Protein AF-A0A6P0STF7-F1 (afdb_monomer)

pLDDT: mean 85.31, std 13.83, range [39.59, 98.06]

Structure (mmCIF, N/CA/C/O backbone):
data_AF-A0A6P0STF7-F1
#
_entry.id   AF-A0A6P0STF7-F1
#
loop_
_atom_site.group_PDB
_atom_site.id
_atom_site.type_symbol
_atom_site.label_atom_id
_atom_site.label_alt_id
_atom_site.label_comp_id
_atom_site.label_asym_id
_atom_site.label_entity_id
_atom_site.label_seq_id
_atom_site.pdbx_PDB_ins_code
_atom_site.Cartn_x
_atom_site.Cartn_y
_atom_site.Cartn_z
_atom_site.occupancy
_atom_site.B_iso_or_equiv
_atom_site.auth_seq_id
_atom_site.auth_comp_id
_atom_site.auth_asym_id
_atom_site.auth_atom_id
_atom_site.pdbx_PDB_model_num
ATOM 1 N N . MET A 1 1 ? -7.097 -11.892 16.856 1.00 68.12 1 MET A N 1
ATOM 2 C CA . MET A 1 1 ? -8.205 -11.012 16.434 1.00 68.12 1 MET A CA 1
ATOM 3 C C . MET A 1 1 ? -9.245 -10.879 17.536 1.00 68.12 1 MET A C 1
ATOM 5 O O . MET A 1 1 ? -9.483 -9.759 17.956 1.00 68.12 1 MET A O 1
ATOM 9 N N . GLU A 1 2 ? -9.700 -11.979 18.137 1.00 75.62 2 GLU A N 1
ATOM 10 C CA . GLU A 1 2 ? -10.666 -11.993 19.257 1.00 75.62 2 GLU A CA 1
ATOM 11 C C . GLU A 1 2 ? -10.372 -11.001 20.405 1.00 75.62 2 GLU A C 1
ATOM 13 O O . GLU A 1 2 ? -11.259 -10.272 20.837 1.00 75.62 2 GLU A O 1
ATOM 18 N N . ARG A 1 3 ? -9.116 -10.882 20.870 1.00 74.44 3 ARG A N 1
ATOM 19 C CA . ARG A 1 3 ? -8.750 -9.916 21.932 1.00 74.44 3 ARG A CA 1
ATOM 20 C C . ARG A 1 3 ? -8.914 -8.448 21.503 1.00 74.44 3 ARG A C 1
ATOM 22 O O . ARG A 1 3 ? -9.249 -7.607 22.327 1.00 74.44 3 ARG A O 1
ATOM 29 N N . LEU A 1 4 ? -8.696 -8.128 20.224 1.00 72.50 4 LEU A N 1
ATOM 30 C CA . LEU A 1 4 ? -8.944 -6.780 19.694 1.00 72.50 4 LEU A CA 1
ATOM 31 C C . LEU A 1 4 ? -10.441 -6.490 19.560 1.00 72.50 4 LEU A C 1
ATOM 33 O O . LEU A 1 4 ? -10.852 -5.350 19.764 1.00 72.50 4 LEU A O 1
ATOM 37 N N . GLU A 1 5 ? -11.236 -7.500 19.210 1.00 75.38 5 GLU A N 1
ATOM 38 C CA . GLU A 1 5 ? -12.693 -7.395 19.084 1.00 75.38 5 GLU A CA 1
ATOM 39 C C . GLU A 1 5 ? -13.343 -7.157 20.450 1.00 75.38 5 GLU A C 1
ATOM 41 O O . GLU A 1 5 ? -14.140 -6.232 20.591 1.00 75.38 5 GLU A O 1
ATOM 46 N N . GLN A 1 6 ? -12.911 -7.898 21.475 1.00 78.00 6 GLN A N 1
ATOM 47 C CA . GLN A 1 6 ? -13.345 -7.710 22.865 1.00 78.00 6 GLN A CA 1
ATOM 48 C C . GLN A 1 6 ? -13.022 -6.299 23.379 1.00 78.00 6 GLN A C 1
ATOM 50 O O . GLN A 1 6 ? -13.891 -5.621 23.922 1.00 78.00 6 GLN A O 1
ATOM 55 N N . LEU A 1 7 ? -11.801 -5.807 23.132 1.00 73.00 7 LEU A N 1
ATOM 56 C CA . LEU A 1 7 ? -11.416 -4.432 23.480 1.00 73.00 7 LEU A CA 1
ATOM 57 C C . LEU A 1 7 ? -12.137 -3.375 22.621 1.00 73.00 7 LEU A C 1
ATOM 59 O O . LEU A 1 7 ? -12.285 -2.231 23.040 1.00 73.00 7 LEU A O 1
ATOM 63 N N . GLY A 1 8 ? -12.569 -3.727 21.407 1.00 65.12 8 GLY A N 1
ATOM 64 C CA . GLY A 1 8 ? -13.307 -2.839 20.505 1.00 65.12 8 GLY A CA 1
ATOM 65 C C . GLY A 1 8 ? -14.747 -2.576 20.949 1.00 65.12 8 GLY A C 1
ATOM 66 O O . GLY A 1 8 ? -15.264 -1.489 20.699 1.00 65.12 8 GLY A O 1
ATOM 67 N N . GLN A 1 9 ? -15.369 -3.536 21.636 1.00 65.19 9 GLN A N 1
ATOM 68 C CA . GLN A 1 9 ? -16.728 -3.426 22.177 1.00 65.19 9 GLN A CA 1
ATOM 69 C C . GLN A 1 9 ? -16.814 -2.532 23.426 1.00 65.19 9 GLN A C 1
ATOM 71 O O . GLN A 1 9 ? -17.885 -2.023 23.732 1.00 65.19 9 GLN A O 1
ATOM 76 N N . GLN A 1 10 ? -15.695 -2.295 24.120 1.00 59.25 10 GLN A N 1
ATOM 77 C CA . GLN A 1 10 ? -15.616 -1.465 25.334 1.00 59.25 10 GLN A CA 1
ATOM 78 C C . GLN A 1 10 ? -15.262 0.005 25.054 1.00 59.25 10 GLN A C 1
ATOM 80 O O . GLN A 1 10 ? -14.799 0.726 25.937 1.00 59.25 10 GLN A O 1
ATOM 85 N N . ARG A 1 11 ? -15.409 0.459 23.807 1.00 63.75 11 ARG A N 1
ATOM 86 C CA . ARG A 1 11 ? -15.029 1.815 23.417 1.00 63.75 11 ARG A CA 1
ATOM 87 C C . ARG A 1 11 ? -16.037 2.834 23.953 1.00 63.75 11 ARG A C 1
ATOM 89 O O . ARG A 1 11 ? -17.093 3.023 23.358 1.00 63.75 11 ARG A O 1
ATOM 96 N N . GLU A 1 12 ? -15.650 3.555 24.998 1.00 61.91 12 GLU A N 1
ATOM 97 C CA . GLU A 1 12 ? -16.265 4.841 25.338 1.00 61.91 12 GLU A CA 1
ATOM 98 C C . GLU A 1 12 ? -16.082 5.834 24.167 1.00 61.91 12 GLU A C 1
ATOM 100 O O . GLU A 1 12 ? -15.064 5.769 23.452 1.00 61.91 12 GLU A O 1
ATOM 105 N N . PRO A 1 13 ? -17.045 6.741 23.912 1.00 60.88 13 PRO A N 1
ATOM 106 C CA . PRO A 1 13 ? -16.893 7.794 22.913 1.00 60.88 13 PRO A CA 1
ATOM 107 C C . PRO A 1 13 ? -15.569 8.529 23.140 1.00 60.88 13 PRO A C 1
ATOM 109 O O . PRO A 1 13 ? -15.248 8.909 24.263 1.00 60.88 13 PRO A O 1
ATOM 112 N N . ARG A 1 14 ? -14.765 8.703 22.083 1.00 63.25 14 ARG A N 1
ATOM 113 C CA . ARG A 1 14 ? -13.537 9.499 22.210 1.00 63.25 14 ARG A CA 1
ATOM 114 C C . ARG A 1 14 ? -13.967 10.927 22.527 1.00 63.25 14 ARG A C 1
ATOM 116 O O . ARG A 1 14 ? -14.680 11.508 21.715 1.00 63.25 14 ARG A O 1
ATOM 123 N N . GLU A 1 15 ? -13.542 11.466 23.667 1.00 62.38 15 GLU A N 1
ATOM 124 C CA . GLU A 1 15 ? -13.701 12.891 23.952 1.00 62.38 15 GLU A CA 1
ATOM 125 C C . GLU A 1 15 ? -13.039 13.682 22.816 1.00 62.38 15 GLU A C 1
ATOM 127 O O . GLU A 1 15 ? -11.850 13.520 22.517 1.00 62.38 15 GLU A O 1
ATOM 132 N N . GLU A 1 16 ? -13.845 14.471 22.111 1.00 64.19 16 GLU A N 1
ATOM 133 C CA . GLU A 1 16 ? -13.374 15.318 21.023 1.00 64.19 16 GLU A CA 1
ATOM 134 C C . GLU A 1 16 ? -12.429 16.382 21.613 1.00 64.19 16 GLU A C 1
ATOM 136 O O . GLU A 1 16 ? -12.807 17.093 22.541 1.00 64.19 16 GLU A O 1
ATOM 141 N N . ASN A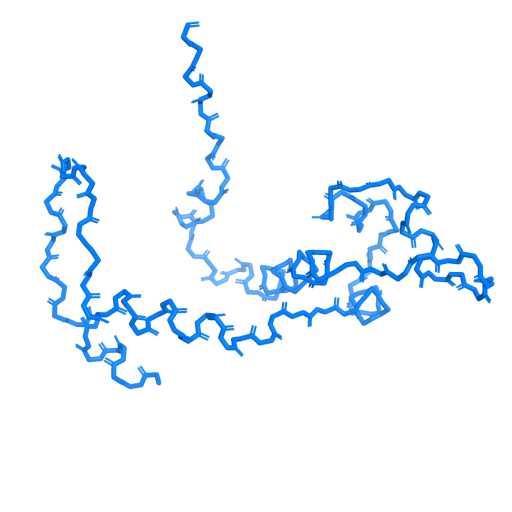 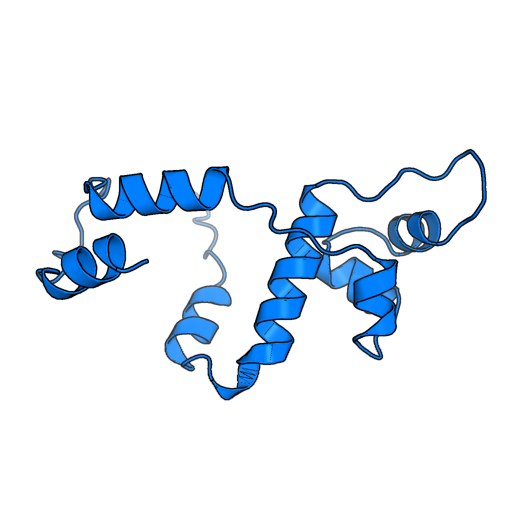1 17 ? -11.213 16.508 21.057 1.00 64.75 17 ASN A N 1
ATOM 142 C CA . ASN A 1 17 ? -10.178 17.513 21.388 1.00 64.75 17 ASN A CA 1
ATOM 143 C C . ASN A 1 17 ? -9.156 17.215 22.509 1.00 64.75 17 ASN A C 1
ATOM 145 O O . ASN A 1 17 ? -8.575 18.153 23.055 1.00 64.75 17 ASN A O 1
ATOM 149 N N . ILE A 1 18 ? -8.821 15.955 22.808 1.00 75.19 18 ILE A N 1
ATOM 150 C CA . ILE A 1 18 ? -7.612 15.658 23.607 1.00 75.19 18 ILE A CA 1
ATOM 151 C C . ILE A 1 18 ? -6.415 15.443 22.676 1.00 75.19 18 ILE A C 1
ATOM 153 O O . ILE A 1 18 ? -6.309 14.411 22.018 1.00 75.19 18 ILE A O 1
ATOM 157 N N . TYR A 1 19 ? -5.489 16.403 22.637 1.00 76.19 19 TYR A N 1
ATOM 158 C CA . TYR A 1 19 ? -4.203 16.249 21.955 1.00 76.19 19 TYR A CA 1
ATOM 159 C C . TYR A 1 19 ? -3.035 16.406 22.947 1.00 76.19 19 TYR A C 1
ATOM 161 O O . TYR A 1 19 ? -2.993 17.409 23.662 1.00 76.19 19 TYR A O 1
ATOM 169 N N . PRO A 1 20 ? -2.069 15.464 22.991 1.00 86.38 20 PRO A N 1
ATOM 170 C CA . PRO A 1 20 ? -2.004 14.226 22.210 1.00 86.38 20 PRO A CA 1
ATOM 171 C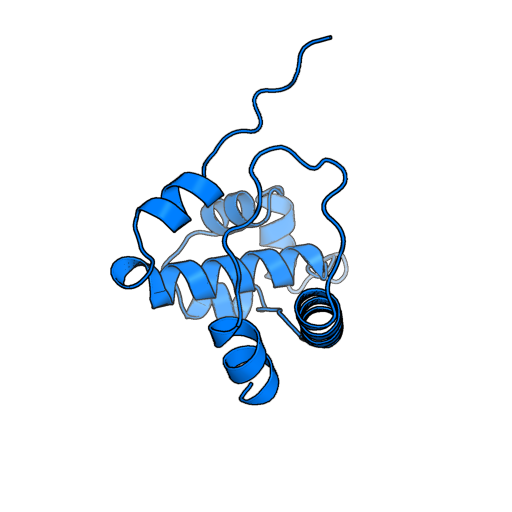 C . PRO A 1 20 ? -3.030 13.182 22.680 1.00 86.38 20 PRO A C 1
ATOM 173 O O . PRO A 1 20 ? -3.313 13.069 23.872 1.00 86.38 20 PRO A O 1
ATOM 176 N N . TYR A 1 21 ? -3.550 12.377 21.750 1.00 82.75 21 TYR A N 1
ATOM 177 C CA . TYR A 1 21 ? -4.430 11.260 22.098 1.00 82.75 21 TYR A CA 1
ATOM 178 C C . TYR A 1 21 ? -3.632 10.165 22.831 1.00 82.75 21 TYR A C 1
ATOM 180 O O . TYR A 1 21 ? -2.632 9.687 22.283 1.00 82.75 21 TYR A O 1
ATOM 188 N N . PRO A 1 22 ? -4.047 9.730 24.035 1.00 87.44 22 PRO A N 1
ATOM 189 C CA . PRO A 1 22 ? -3.368 8.647 24.736 1.00 87.44 22 PRO A CA 1
ATOM 190 C C . PRO A 1 22 ? -3.547 7.313 23.994 1.00 87.44 22 PRO A C 1
ATOM 192 O O . PRO A 1 22 ? -4.640 6.979 23.539 1.00 87.44 22 PRO A O 1
ATOM 195 N N . ILE A 1 23 ? -2.467 6.532 23.890 1.00 89.00 23 ILE A N 1
ATOM 196 C CA . ILE A 1 23 ? -2.483 5.182 23.309 1.00 89.00 23 ILE A CA 1
ATOM 197 C C . ILE A 1 23 ? -2.971 4.195 24.377 1.00 89.00 23 ILE A C 1
ATOM 199 O O . ILE A 1 23 ? -2.289 3.993 25.384 1.00 89.00 23 ILE A O 1
ATOM 203 N N . THR A 1 24 ? -4.120 3.554 24.153 1.00 88.88 24 THR A N 1
ATOM 204 C CA . THR A 1 24 ? -4.644 2.514 25.054 1.00 88.88 24 THR A CA 1
ATOM 205 C C . THR A 1 24 ? -4.001 1.151 24.774 1.00 88.88 24 THR A C 1
ATOM 207 O O . THR A 1 24 ? -3.341 0.961 23.751 1.00 88.88 24 THR A O 1
ATOM 210 N N . GLU A 1 25 ? -4.233 0.160 25.643 1.00 89.00 25 GLU A N 1
ATOM 211 C CA . GLU A 1 25 ? -3.785 -1.227 25.427 1.00 89.00 25 GLU A CA 1
ATOM 212 C C . GLU A 1 25 ? -4.233 -1.768 24.058 1.00 89.00 25 GLU A C 1
ATOM 214 O O . GLU A 1 25 ? -3.460 -2.416 23.351 1.00 89.00 25 GLU A O 1
ATOM 219 N N . ARG A 1 26 ? -5.458 -1.437 23.632 1.00 88.62 26 ARG A N 1
ATOM 220 C CA . ARG A 1 26 ? -5.981 -1.825 22.319 1.00 88.62 26 ARG A CA 1
ATOM 221 C C . ARG A 1 26 ? -5.128 -1.263 21.183 1.00 88.62 26 ARG A C 1
ATOM 223 O O . ARG A 1 26 ? -4.793 -2.002 20.258 1.00 88.62 26 ARG A O 1
ATOM 230 N N . GLU A 1 27 ? -4.782 0.026 21.232 1.00 91.06 27 GLU A N 1
ATOM 231 C CA . GLU A 1 27 ? -3.920 0.634 20.214 1.00 91.06 27 GLU A CA 1
ATOM 232 C C . GLU A 1 27 ? -2.489 0.077 20.267 1.00 91.06 27 GLU A C 1
ATOM 234 O O . GLU A 1 27 ? -1.896 -0.131 19.212 1.00 91.06 27 GLU A O 1
ATOM 239 N N . GLN A 1 28 ? -1.953 -0.253 21.448 1.00 92.62 28 GLN A N 1
ATOM 240 C CA . GLN A 1 28 ? -0.641 -0.910 21.562 1.00 92.62 28 GLN A CA 1
ATOM 241 C C . GLN A 1 28 ? -0.635 -2.295 20.906 1.00 92.62 28 GLN A C 1
ATOM 243 O O . GLN A 1 28 ? 0.276 -2.605 20.137 1.00 92.62 28 GLN A O 1
ATOM 248 N N . ILE A 1 29 ? -1.666 -3.112 21.156 1.00 92.06 29 ILE A N 1
ATOM 249 C CA . ILE A 1 29 ? -1.817 -4.428 20.517 1.00 92.06 29 ILE A CA 1
ATOM 250 C C . ILE A 1 29 ? -1.926 -4.266 18.998 1.00 92.06 29 ILE A C 1
ATOM 252 O O . ILE A 1 29 ? -1.293 -5.015 18.257 1.00 92.06 29 ILE A O 1
ATOM 256 N N . LEU A 1 30 ? -2.690 -3.279 18.520 1.00 91.06 30 LEU A N 1
ATOM 257 C CA . LEU A 1 30 ? -2.810 -3.001 17.089 1.00 91.06 30 LEU A CA 1
ATOM 258 C C . LEU A 1 30 ? -1.464 -2.602 16.464 1.00 91.06 30 LEU A C 1
ATOM 260 O O . LEU A 1 30 ? -1.107 -3.133 15.414 1.00 91.06 30 LEU A O 1
ATOM 264 N N . ILE A 1 31 ? -0.704 -1.713 17.110 1.00 93.25 31 ILE A N 1
ATOM 265 C CA . ILE A 1 31 ? 0.638 -1.311 16.659 1.00 93.25 31 ILE A CA 1
ATOM 266 C C . ILE A 1 31 ? 1.561 -2.531 16.576 1.00 93.25 31 ILE A C 1
ATOM 268 O O . ILE A 1 31 ? 2.274 -2.695 15.587 1.00 93.25 31 ILE A O 1
ATOM 272 N N . LEU A 1 32 ? 1.520 -3.405 17.583 1.00 93.00 32 LEU A N 1
ATOM 273 C CA . LEU A 1 32 ? 2.327 -4.621 17.618 1.00 93.00 32 LEU A CA 1
ATOM 274 C C . LEU A 1 32 ? 1.949 -5.592 16.492 1.00 93.00 32 LEU A C 1
ATOM 276 O O . LEU A 1 32 ? 2.815 -6.127 15.811 1.00 93.00 32 LEU A O 1
ATOM 280 N N . LEU A 1 33 ? 0.657 -5.808 16.254 1.00 90.69 33 LEU A N 1
ATOM 281 C CA . LEU A 1 33 ? 0.203 -6.656 15.151 1.00 90.69 33 LEU A CA 1
ATOM 282 C C . LEU A 1 33 ? 0.618 -6.077 13.795 1.00 90.69 33 LEU A C 1
ATOM 284 O O . LEU A 1 33 ? 1.075 -6.810 12.919 1.00 90.69 33 LEU A O 1
ATOM 288 N N . TYR A 1 34 ? 0.507 -4.758 13.632 1.00 89.94 34 TYR A N 1
ATOM 289 C CA . TYR A 1 34 ? 0.920 -4.075 12.413 1.00 89.94 34 TYR A CA 1
ATOM 290 C C . TYR A 1 34 ? 2.433 -4.159 12.172 1.00 89.94 34 TYR A C 1
ATOM 292 O O . TYR A 1 34 ? 2.851 -4.295 11.023 1.00 89.94 34 TYR A O 1
ATOM 300 N N . SER A 1 35 ? 3.258 -4.103 13.223 1.00 88.81 35 SER A N 1
ATOM 301 C CA . SER A 1 35 ? 4.721 -4.146 13.090 1.00 88.81 35 SER A CA 1
ATOM 302 C C . SER A 1 35 ? 5.241 -5.506 12.619 1.00 88.81 35 SER A C 1
ATOM 304 O O . SER A 1 35 ? 6.256 -5.561 11.926 1.00 88.81 35 SER A O 1
ATOM 306 N N . TYR A 1 36 ? 4.524 -6.590 12.930 1.00 88.31 36 TYR A N 1
ATOM 307 C CA . TYR A 1 36 ? 4.831 -7.937 12.440 1.00 88.31 36 TYR A CA 1
ATOM 308 C C . TYR A 1 36 ? 4.127 -8.298 11.129 1.00 88.31 36 TYR A C 1
ATOM 310 O O . TYR A 1 36 ? 4.420 -9.340 10.540 1.00 88.31 36 TYR A O 1
ATOM 318 N N . CYS A 1 37 ? 3.209 -7.459 10.650 1.00 84.81 37 CYS A N 1
ATOM 319 C CA . CYS A 1 37 ? 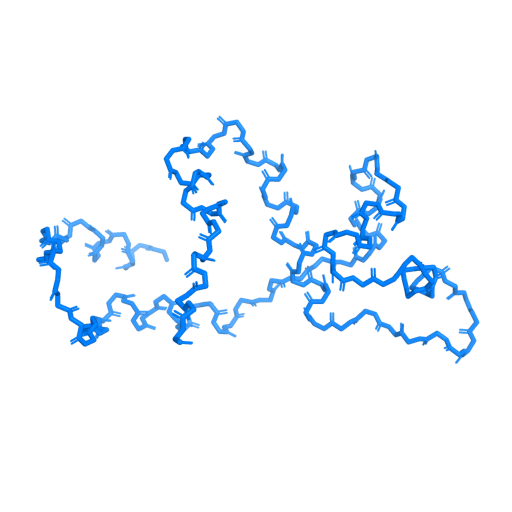2.497 -7.713 9.409 1.00 84.81 37 CYS A CA 1
ATOM 320 C C . CYS A 1 37 ? 3.445 -7.565 8.208 1.00 84.81 37 CYS A C 1
ATOM 322 O O . CYS A 1 37 ? 3.948 -6.475 7.922 1.00 84.81 37 CYS A O 1
ATOM 324 N N . GLN A 1 38 ? 3.655 -8.655 7.464 1.00 83.62 38 GLN A N 1
ATOM 325 C CA . GLN A 1 38 ? 4.360 -8.637 6.178 1.00 83.62 38 GLN A CA 1
ATOM 326 C C . GLN A 1 38 ? 3.431 -8.127 5.069 1.00 83.62 38 GLN A C 1
ATOM 328 O O . GLN A 1 38 ? 3.090 -8.844 4.131 1.00 83.62 38 GLN A O 1
ATOM 333 N N . LEU A 1 39 ? 2.994 -6.874 5.198 1.00 87.25 39 LEU A N 1
ATOM 334 C CA . LEU A 1 39 ? 2.133 -6.224 4.217 1.00 87.25 39 LEU A CA 1
ATOM 335 C C . LEU A 1 39 ? 2.962 -5.828 2.989 1.00 87.25 39 LEU A C 1
ATOM 337 O O . LEU A 1 39 ? 3.565 -4.755 2.954 1.00 87.25 39 LEU A O 1
ATOM 341 N N . GLY A 1 40 ? 3.013 -6.713 1.996 1.00 93.62 40 GLY A N 1
ATOM 342 C CA . GLY A 1 40 ? 3.749 -6.477 0.763 1.00 93.62 40 GLY A CA 1
ATOM 343 C C . GLY A 1 40 ? 3.215 -7.288 -0.410 1.00 93.62 40 GLY A C 1
ATOM 344 O O . GLY A 1 40 ? 2.865 -8.458 -0.271 1.00 93.62 40 GLY A O 1
ATOM 345 N N . MET A 1 41 ? 3.198 -6.667 -1.587 1.00 96.69 41 MET A N 1
ATOM 346 C CA . MET A 1 41 ? 2.827 -7.307 -2.842 1.00 96.69 41 MET A CA 1
ATOM 347 C C . MET A 1 41 ? 3.855 -6.966 -3.914 1.00 96.69 41 MET A C 1
ATOM 349 O O . MET A 1 41 ? 4.245 -5.811 -4.070 1.00 96.69 41 MET A O 1
ATOM 353 N N . THR A 1 42 ? 4.335 -7.978 -4.638 1.00 96.06 42 THR A N 1
ATOM 354 C CA . THR A 1 42 ? 5.344 -7.761 -5.678 1.00 96.06 42 THR A CA 1
ATOM 355 C C . THR A 1 42 ? 4.732 -7.077 -6.901 1.00 96.06 42 THR A C 1
ATOM 357 O O . THR A 1 42 ? 3.572 -7.347 -7.229 1.00 96.06 42 THR A O 1
ATOM 360 N N . PRO A 1 43 ? 5.511 -6.257 -7.634 1.00 96.00 43 PRO A N 1
ATOM 361 C CA . PRO A 1 43 ? 5.064 -5.651 -8.883 1.00 96.00 43 PRO A CA 1
ATOM 362 C C . PRO A 1 43 ? 4.488 -6.662 -9.876 1.00 96.00 43 PRO A C 1
ATOM 364 O O . PRO A 1 43 ? 3.453 -6.410 -10.477 1.00 96.00 43 PRO A O 1
ATOM 367 N N . GLN A 1 44 ? 5.121 -7.830 -10.006 1.00 95.12 44 GLN A N 1
ATOM 368 C CA . GLN A 1 44 ? 4.687 -8.887 -10.917 1.00 95.12 44 GLN A CA 1
ATOM 369 C C . GLN A 1 44 ? 3.326 -9.453 -10.517 1.00 95.12 44 GLN A C 1
ATOM 371 O O . GLN A 1 44 ? 2.464 -9.603 -11.374 1.00 95.12 44 GLN A O 1
ATOM 376 N N . ARG A 1 45 ? 3.115 -9.733 -9.224 1.00 96.12 45 ARG A N 1
ATOM 377 C CA . ARG A 1 45 ? 1.835 -10.260 -8.740 1.00 96.12 45 ARG A CA 1
ATOM 378 C C . ARG A 1 45 ? 0.725 -9.222 -8.888 1.00 96.12 45 ARG A C 1
ATOM 380 O O . ARG A 1 45 ? -0.372 -9.583 -9.290 1.00 96.12 45 ARG A O 1
ATOM 387 N N . PHE A 1 46 ? 1.010 -7.955 -8.578 1.00 97.25 46 PHE A N 1
ATOM 388 C CA . PHE A 1 46 ? 0.038 -6.866 -8.708 1.00 97.25 46 PHE A CA 1
ATOM 389 C C . PHE A 1 46 ? -0.375 -6.670 -10.170 1.00 97.25 46 PHE A C 1
ATOM 391 O O . PHE A 1 46 ? -1.558 -6.721 -10.481 1.00 97.25 46 PHE A O 1
ATOM 398 N N . TYR A 1 47 ? 0.606 -6.565 -11.070 1.00 95.31 47 TYR A N 1
ATOM 399 C CA . TYR A 1 47 ? 0.390 -6.403 -12.509 1.00 95.31 47 TYR A CA 1
ATOM 400 C C . TYR A 1 47 ? -0.325 -7.597 -13.162 1.00 95.31 47 TYR A C 1
ATOM 402 O O . TYR A 1 47 ? -1.039 -7.438 -14.138 1.00 95.31 47 TYR A O 1
ATOM 410 N N . GLN A 1 48 ? -0.131 -8.816 -12.648 1.00 95.31 48 GLN A N 1
ATOM 411 C CA . GLN A 1 48 ? -0.850 -9.999 -13.137 1.00 95.31 48 GLN A CA 1
ATOM 412 C C . GLN A 1 48 ? -2.298 -10.062 -12.650 1.00 95.31 48 GLN A C 1
ATOM 414 O O . GLN A 1 48 ? -3.138 -10.648 -13.327 1.00 95.31 48 GLN A O 1
ATOM 419 N N . LYS A 1 49 ? -2.570 -9.531 -11.455 1.00 97.81 49 LYS A N 1
ATOM 420 C CA . LYS A 1 49 ? -3.899 -9.567 -10.843 1.00 97.81 49 LYS A CA 1
ATOM 421 C C . LYS A 1 49 ? -4.806 -8.469 -11.393 1.00 97.81 49 LYS A C 1
ATOM 423 O O . LYS A 1 49 ? -5.981 -8.727 -11.629 1.00 97.81 49 LYS A O 1
ATOM 428 N N . TRP A 1 50 ? -4.259 -7.275 -11.597 1.00 96.88 50 TRP A N 1
ATOM 429 C CA . TRP A 1 50 ? -4.996 -6.094 -12.031 1.00 96.88 50 TRP A CA 1
ATOM 430 C C . TRP A 1 50 ? -4.564 -5.688 -13.439 1.00 96.88 50 TRP A C 1
ATOM 432 O O . TRP A 1 50 ? -3.371 -5.521 -13.683 1.00 96.88 50 TRP A O 1
ATOM 442 N N . ASP A 1 51 ? -5.525 -5.500 -14.347 1.00 92.94 51 ASP A N 1
ATOM 443 C CA . ASP A 1 51 ? -5.292 -5.033 -15.723 1.00 92.94 51 ASP A CA 1
ATOM 444 C C . ASP A 1 51 ? -4.959 -3.530 -15.743 1.00 92.94 51 ASP A C 1
ATOM 446 O O . ASP A 1 51 ? -5.767 -2.684 -16.119 1.00 92.94 51 ASP A O 1
ATOM 450 N N . LEU A 1 52 ? -3.779 -3.193 -15.226 1.00 94.31 52 LEU A N 1
ATOM 451 C CA . LEU A 1 52 ? -3.293 -1.828 -15.044 1.00 94.31 52 LEU A CA 1
ATOM 452 C C . LEU A 1 52 ? -1.985 -1.612 -15.800 1.00 94.31 52 LEU A C 1
ATOM 454 O O . LEU A 1 52 ? -1.236 -2.541 -16.105 1.00 94.31 52 LEU A O 1
ATOM 458 N N . THR A 1 53 ? -1.678 -0.351 -16.079 1.00 96.38 53 THR A N 1
ATOM 459 C CA . THR A 1 53 ? -0.443 0.042 -16.758 1.00 96.38 53 THR A CA 1
ATOM 460 C C . THR A 1 53 ? 0.720 0.210 -15.774 1.00 96.38 53 THR A C 1
ATOM 462 O O . THR A 1 53 ? 0.553 0.268 -14.552 1.00 96.38 53 THR A O 1
ATOM 465 N N . ARG A 1 54 ? 1.951 0.310 -16.292 1.00 95.50 54 ARG A N 1
ATOM 466 C CA . ARG A 1 54 ? 3.119 0.609 -15.440 1.00 95.50 54 ARG A CA 1
ATOM 467 C C . ARG A 1 54 ? 3.085 2.050 -14.932 1.00 95.50 54 ARG A C 1
ATOM 469 O O . ARG A 1 54 ? 3.663 2.343 -13.888 1.00 95.50 54 ARG A O 1
ATOM 476 N N . GLU A 1 55 ? 2.405 2.927 -15.657 1.00 97.50 55 GLU A N 1
ATOM 477 C CA . GLU A 1 55 ? 2.097 4.299 -15.287 1.00 97.50 55 GLU A CA 1
ATOM 478 C C . GLU A 1 55 ? 1.192 4.335 -14.049 1.00 97.50 55 GLU A C 1
ATOM 480 O O . GLU A 1 55 ? 1.512 5.043 -13.095 1.00 97.50 55 GLU A O 1
ATOM 485 N N . ASP A 1 56 ? 0.150 3.500 -13.999 1.00 98.06 56 ASP A N 1
ATOM 486 C CA . ASP A 1 56 ? -0.715 3.372 -12.817 1.00 98.06 56 ASP A CA 1
ATOM 487 C C . ASP A 1 56 ? 0.082 2.902 -11.596 1.00 98.06 56 ASP A C 1
ATOM 489 O O . ASP A 1 56 ? -0.018 3.473 -10.510 1.00 98.06 56 ASP A O 1
ATOM 493 N N . MET A 1 57 ? 0.959 1.907 -11.768 1.00 97.31 57 MET A N 1
ATOM 494 C CA . MET A 1 57 ? 1.841 1.450 -10.688 1.00 97.31 57 MET A CA 1
ATOM 495 C C . MET A 1 57 ? 2.792 2.548 -10.197 1.00 97.31 57 MET A C 1
ATOM 497 O O . MET A 1 57 ? 3.062 2.637 -8.997 1.00 97.31 57 MET A O 1
ATOM 501 N N . ALA A 1 58 ? 3.303 3.378 -11.110 1.00 97.44 58 ALA A N 1
ATOM 502 C CA . ALA A 1 58 ? 4.162 4.508 -10.775 1.00 97.44 58 ALA A CA 1
ATOM 503 C C . ALA A 1 58 ? 3.403 5.553 -9.942 1.00 97.44 58 ALA A C 1
ATOM 505 O O . ALA A 1 58 ? 3.935 6.028 -8.937 1.00 97.44 58 ALA A O 1
ATOM 506 N N . LEU A 1 59 ? 2.144 5.838 -10.302 1.00 97.56 59 LEU A N 1
ATOM 507 C CA . LEU A 1 59 ? 1.246 6.699 -9.527 1.00 97.56 59 LEU A CA 1
ATOM 508 C C . LEU A 1 59 ? 0.997 6.130 -8.124 1.00 97.56 59 LEU A C 1
ATOM 510 O O . LEU A 1 59 ? 1.235 6.821 -7.135 1.00 97.56 59 LEU A O 1
ATOM 514 N N . ILE A 1 60 ? 0.604 4.855 -8.028 1.00 96.94 60 ILE A N 1
ATOM 515 C CA . ILE A 1 60 ? 0.341 4.163 -6.752 1.00 96.94 60 ILE A CA 1
ATOM 516 C C . ILE A 1 60 ? 1.560 4.221 -5.826 1.00 96.94 60 ILE A C 1
ATOM 518 O O . ILE A 1 60 ? 1.432 4.462 -4.626 1.00 96.94 60 ILE A O 1
ATOM 522 N N . CYS A 1 61 ? 2.752 4.002 -6.379 1.00 96.75 61 CYS A N 1
ATOM 523 C CA . CYS A 1 61 ? 3.996 3.954 -5.614 1.00 96.75 61 CYS A CA 1
ATOM 524 C C . CYS A 1 61 ? 4.679 5.320 -5.461 1.00 96.75 61 CYS A C 1
ATOM 526 O O . CYS A 1 61 ? 5.762 5.372 -4.877 1.00 96.75 61 CYS A O 1
ATOM 528 N N . SER A 1 62 ? 4.089 6.402 -5.987 1.00 96.06 62 SER A N 1
ATOM 529 C CA . SER A 1 62 ? 4.668 7.754 -5.979 1.00 96.06 62 SER A CA 1
ATOM 530 C C . SER A 1 62 ? 6.114 7.799 -6.502 1.00 96.06 62 SER A C 1
ATOM 532 O O . SER A 1 62 ? 6.986 8.450 -5.926 1.00 96.06 62 SER A O 1
ATOM 534 N N . CYS A 1 63 ? 6.387 7.080 -7.592 1.00 95.88 63 CYS A N 1
ATOM 535 C CA . CYS A 1 63 ? 7.711 6.992 -8.206 1.00 95.88 63 CYS A CA 1
ATOM 536 C C . CYS A 1 63 ? 7.639 7.199 -9.727 1.00 95.88 63 CYS A C 1
ATOM 538 O O . CYS A 1 63 ? 6.573 7.427 -10.294 1.00 95.88 63 CYS A O 1
ATOM 540 N N . SER A 1 64 ? 8.784 7.177 -10.414 1.00 95.94 64 SER A N 1
ATOM 541 C CA . SER A 1 64 ? 8.812 7.353 -11.869 1.00 95.94 64 SER A CA 1
ATOM 542 C C . SER A 1 64 ? 8.497 6.056 -12.616 1.00 95.94 64 SER A C 1
ATOM 544 O O . SER A 1 64 ? 8.876 4.964 -12.187 1.00 95.94 64 SER A O 1
ATOM 546 N N . VAL A 1 65 ? 7.906 6.170 -13.807 1.00 96.19 65 VAL A N 1
ATOM 547 C CA . VAL A 1 65 ? 7.668 5.021 -14.700 1.00 96.19 65 VAL A CA 1
ATOM 548 C C . VAL A 1 65 ? 8.982 4.314 -15.053 1.00 96.19 65 VAL A C 1
ATOM 550 O O . VAL A 1 65 ? 9.022 3.094 -15.178 1.00 96.19 65 VAL A O 1
ATOM 553 N N . GLN A 1 66 ? 10.097 5.048 -15.148 1.00 94.06 66 GLN A N 1
ATOM 554 C CA . GLN A 1 66 ? 11.429 4.464 -15.337 1.00 94.06 66 GLN A CA 1
ATOM 555 C C . GLN A 1 66 ? 11.822 3.543 -14.174 1.00 94.06 66 GLN A C 1
ATOM 557 O O . GLN A 1 66 ? 12.408 2.487 -14.410 1.00 94.06 66 GLN A O 1
ATOM 562 N N . THR A 1 67 ? 11.472 3.910 -12.938 1.00 94.56 67 THR A N 1
ATOM 563 C CA . THR A 1 67 ? 11.693 3.068 -11.753 1.00 94.56 67 THR A CA 1
ATOM 564 C C . THR A 1 67 ? 10.882 1.778 -11.858 1.00 94.56 67 THR A C 1
ATOM 566 O O . THR A 1 67 ? 11.441 0.695 -11.693 1.00 94.56 67 THR A O 1
ATOM 569 N N . VAL A 1 68 ? 9.597 1.881 -12.221 1.00 95.56 68 VAL A N 1
ATOM 570 C CA . VAL A 1 68 ? 8.717 0.717 -12.420 1.00 95.56 68 VAL A CA 1
ATOM 571 C C . VAL A 1 68 ? 9.228 -0.185 -13.541 1.00 95.56 68 VAL A C 1
ATOM 573 O O . VAL A 1 68 ? 9.334 -1.393 -13.359 1.00 95.56 68 VAL A O 1
ATOM 576 N N . ASN A 1 69 ? 9.616 0.387 -14.684 1.00 93.88 69 ASN A N 1
ATOM 577 C CA . ASN A 1 69 ? 10.213 -0.348 -15.802 1.00 93.88 69 ASN A CA 1
ATOM 578 C C . ASN A 1 69 ? 11.461 -1.127 -15.381 1.00 93.88 69 ASN A C 1
ATOM 580 O O . ASN A 1 69 ? 11.680 -2.239 -15.867 1.00 93.88 69 ASN A O 1
ATOM 584 N N . GLY A 1 70 ? 12.244 -0.565 -14.456 1.00 93.75 70 GLY A N 1
ATOM 585 C CA . GLY A 1 70 ? 13.341 -1.254 -13.793 1.00 93.75 70 GLY A CA 1
ATOM 586 C C . GLY A 1 70 ? 12.893 -2.595 -13.221 1.00 93.75 70 GLY A C 1
ATOM 587 O O . GLY A 1 70 ? 13.458 -3.612 -13.601 1.00 93.75 70 GLY A O 1
ATOM 588 N N . TRP A 1 71 ? 11.831 -2.634 -12.412 1.00 94.06 71 TRP A N 1
ATOM 589 C CA . TRP A 1 71 ? 11.380 -3.841 -11.697 1.00 94.06 71 TRP A CA 1
ATOM 590 C C . TRP A 1 71 ? 11.018 -5.033 -12.592 1.00 94.06 71 TRP A C 1
ATOM 592 O O . TRP A 1 71 ? 11.025 -6.173 -12.127 1.00 94.06 71 TRP A O 1
ATOM 602 N N . PHE A 1 72 ? 10.706 -4.782 -13.864 1.00 91.50 72 PHE A N 1
ATOM 603 C CA . PHE A 1 72 ? 10.408 -5.810 -14.865 1.00 91.50 72 PHE A CA 1
ATOM 604 C C . PHE A 1 72 ? 11.598 -6.110 -15.792 1.00 91.50 72 PHE A C 1
ATOM 606 O O . PHE A 1 72 ? 11.512 -6.986 -16.651 1.00 91.50 72 PHE A O 1
ATOM 613 N N . SER A 1 73 ? 12.710 -5.390 -15.643 1.00 87.69 73 SER A N 1
ATOM 614 C CA . SER A 1 73 ? 13.929 -5.583 -16.421 1.00 87.69 73 SER A CA 1
ATOM 615 C C . SER A 1 73 ? 14.750 -6.760 -15.897 1.00 87.69 73 SER A C 1
ATOM 617 O O . SER A 1 73 ? 14.974 -6.908 -14.700 1.00 87.69 73 SER A O 1
ATOM 619 N N . THR A 1 74 ? 15.309 -7.548 -16.814 1.00 79.56 74 THR A N 1
ATOM 620 C CA . THR A 1 74 ? 16.293 -8.604 -16.510 1.00 79.56 74 THR A CA 1
ATOM 621 C C . THR A 1 74 ? 17.731 -8.063 -16.417 1.00 79.56 74 THR A C 1
ATOM 623 O O . THR A 1 74 ? 18.685 -8.819 -16.235 1.00 79.56 74 THR A O 1
ATOM 626 N N . SER A 1 75 ? 17.935 -6.751 -16.580 1.00 80.00 75 SER A N 1
ATOM 627 C CA . SER A 1 75 ? 19.276 -6.159 -16.572 1.00 80.00 75 SER A CA 1
ATOM 628 C C . SER A 1 75 ? 19.898 -6.139 -15.168 1.00 80.00 75 SER A C 1
ATOM 630 O O . SER A 1 75 ? 19.244 -5.833 -14.174 1.00 80.00 75 SER A O 1
ATOM 632 N N . ARG A 1 76 ? 21.214 -6.384 -15.083 1.00 66.38 76 ARG A N 1
ATOM 633 C CA . ARG A 1 76 ? 21.979 -6.397 -13.815 1.00 66.38 76 ARG A CA 1
ATOM 634 C C . ARG A 1 76 ? 22.003 -5.058 -13.057 1.00 66.38 76 ARG A C 1
ATOM 636 O O . ARG A 1 76 ? 22.502 -5.021 -11.940 1.00 66.38 76 ARG A O 1
ATOM 643 N N . ARG A 1 77 ? 21.524 -3.963 -13.660 1.00 67.44 77 ARG A N 1
ATOM 644 C CA . ARG A 1 77 ? 21.497 -2.614 -13.062 1.00 67.44 77 ARG A CA 1
ATOM 645 C C . ARG A 1 77 ? 20.125 -2.226 -12.499 1.00 67.44 77 ARG A 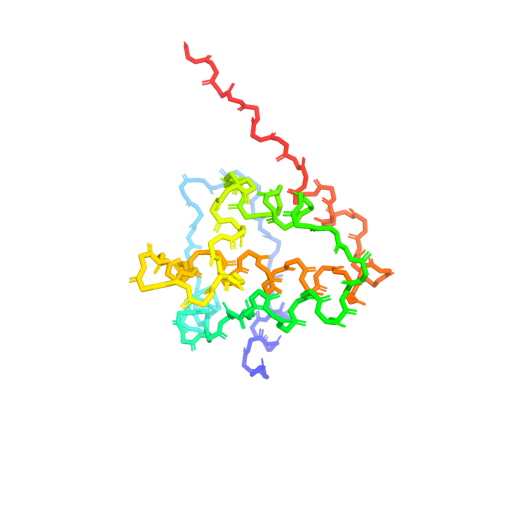C 1
ATOM 647 O O . ARG A 1 77 ? 19.942 -1.075 -12.115 1.00 67.44 77 ARG A O 1
ATOM 654 N N . CYS A 1 78 ? 19.160 -3.143 -12.477 1.00 74.12 78 CYS A N 1
ATOM 655 C CA . CYS A 1 78 ? 17.858 -2.863 -11.893 1.00 74.12 78 CYS A CA 1
ATOM 656 C C . CYS A 1 78 ? 17.936 -2.784 -10.360 1.00 74.12 78 CYS A C 1
ATOM 658 O O . CYS A 1 78 ? 18.438 -3.699 -9.708 1.00 74.12 78 CYS A O 1
ATOM 660 N N . TYR A 1 79 ? 17.357 -1.726 -9.790 1.00 79.44 79 TYR A N 1
ATOM 661 C CA . TYR A 1 79 ? 17.070 -1.651 -8.361 1.00 79.44 79 TYR A CA 1
ATOM 662 C C . TYR A 1 79 ? 15.728 -2.335 -8.066 1.00 79.44 79 TYR A C 1
ATOM 664 O O . TYR A 1 79 ? 14.730 -1.990 -8.704 1.00 79.44 79 TYR A O 1
ATOM 672 N N . PRO A 1 80 ? 15.669 -3.294 -7.127 1.00 89.69 80 PRO A N 1
ATOM 673 C CA . PRO A 1 80 ? 14.410 -3.930 -6.759 1.00 89.69 80 PRO A CA 1
ATOM 674 C C . PRO A 1 80 ? 13.446 -2.922 -6.104 1.00 89.69 80 PRO A C 1
ATOM 676 O O . PRO A 1 80 ? 13.888 -1.895 -5.576 1.00 89.69 80 PRO A O 1
ATOM 679 N N . PRO A 1 81 ? 12.128 -3.197 -6.105 1.00 94.50 81 PRO A N 1
ATOM 680 C CA . PRO A 1 81 ? 11.172 -2.395 -5.349 1.00 94.50 81 PRO A CA 1
ATOM 681 C C . PRO A 1 81 ? 11.548 -2.378 -3.859 1.00 94.50 81 PRO A C 1
ATOM 683 O O . PRO A 1 81 ? 11.941 -3.396 -3.289 1.00 94.50 81 PRO A O 1
ATOM 686 N N . THR A 1 82 ? 11.424 -1.215 -3.219 1.00 95.00 82 THR A N 1
ATOM 687 C CA . THR A 1 82 ? 11.644 -1.067 -1.778 1.00 95.00 82 THR A CA 1
ATOM 688 C C . THR A 1 82 ? 10.469 -1.661 -1.002 1.00 95.00 82 THR A C 1
ATOM 690 O O . THR A 1 82 ? 9.380 -1.844 -1.548 1.00 95.00 82 THR A O 1
ATOM 693 N N . ALA A 1 83 ? 10.646 -1.889 0.302 1.00 93.69 83 ALA A N 1
ATOM 694 C CA . ALA A 1 83 ? 9.542 -2.292 1.175 1.00 93.69 83 ALA A CA 1
ATOM 695 C C . ALA A 1 83 ? 8.363 -1.296 1.136 1.00 93.69 83 ALA A C 1
ATOM 697 O O . ALA A 1 83 ? 7.212 -1.713 1.212 1.00 93.69 83 ALA A O 1
ATOM 698 N N . GLY A 1 84 ? 8.641 0.002 0.949 1.00 94.75 84 GLY A N 1
ATOM 699 C CA . GLY A 1 84 ? 7.611 1.026 0.761 1.00 94.75 84 GLY A CA 1
ATOM 700 C C . GLY A 1 84 ? 6.774 0.785 -0.495 1.00 94.75 84 GLY A C 1
ATOM 701 O O . GLY A 1 84 ? 5.550 0.766 -0.410 1.00 94.75 84 GLY A O 1
ATOM 702 N N . HIS A 1 85 ? 7.412 0.507 -1.639 1.00 96.38 85 HIS A N 1
ATOM 703 C CA . HIS A 1 85 ? 6.689 0.191 -2.879 1.00 96.38 85 HIS A CA 1
ATOM 704 C C . HIS A 1 85 ? 5.824 -1.065 -2.723 1.00 96.38 85 HIS A C 1
ATOM 706 O O . HIS A 1 85 ? 4.650 -1.054 -3.079 1.00 96.38 85 HIS A O 1
ATOM 712 N N . LEU A 1 86 ? 6.379 -2.132 -2.134 1.00 96.94 86 LEU A N 1
ATOM 713 C CA . LEU A 1 86 ? 5.629 -3.369 -1.894 1.00 96.94 86 LEU A CA 1
ATOM 714 C C . LEU A 1 86 ? 4.404 -3.123 -1.006 1.00 96.94 86 LEU A C 1
ATOM 716 O O . LEU A 1 86 ? 3.346 -3.70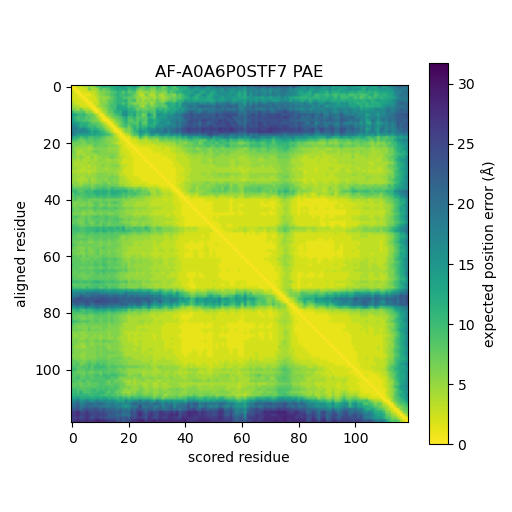6 -1.244 1.00 96.94 86 LEU A O 1
ATOM 720 N N . ARG A 1 87 ? 4.540 -2.249 -0.002 1.00 95.94 87 ARG A N 1
ATOM 721 C CA . ARG A 1 87 ? 3.447 -1.862 0.889 1.00 95.94 87 ARG A CA 1
ATOM 722 C C . ARG A 1 87 ? 2.371 -1.057 0.166 1.00 95.94 87 ARG A C 1
ATOM 724 O O . ARG A 1 87 ? 1.198 -1.345 0.361 1.00 95.94 87 ARG A O 1
ATOM 731 N N . HIS A 1 88 ? 2.750 -0.093 -0.675 1.00 96.75 88 HIS A N 1
ATOM 732 C CA . HIS A 1 88 ? 1.798 0.670 -1.490 1.00 96.75 88 HIS A CA 1
ATOM 733 C C . HIS A 1 88 ? 0.977 -0.241 -2.403 1.00 96.75 88 HIS A C 1
ATOM 735 O O . HIS A 1 88 ? -0.244 -0.117 -2.441 1.00 96.75 88 HIS A O 1
ATOM 741 N N . LEU A 1 89 ? 1.630 -1.196 -3.072 1.00 97.75 89 LEU A N 1
ATOM 742 C CA . LEU A 1 89 ? 0.936 -2.172 -3.912 1.00 97.75 89 LEU A CA 1
ATOM 743 C C . LEU A 1 89 ? -0.012 -3.056 -3.096 1.00 97.75 89 LEU A C 1
ATOM 745 O O . LEU A 1 89 ? -1.136 -3.269 -3.524 1.00 97.75 89 LEU A O 1
ATOM 749 N N . ALA A 1 90 ? 0.394 -3.521 -1.911 1.00 96.81 90 ALA A N 1
ATOM 750 C CA . ALA A 1 90 ? -0.478 -4.321 -1.046 1.00 96.81 90 ALA A CA 1
ATOM 751 C C . ALA A 1 90 ? -1.676 -3.532 -0.492 1.00 96.81 90 ALA A C 1
ATOM 753 O O . ALA A 1 90 ? -2.768 -4.077 -0.377 1.00 96.81 90 ALA A O 1
ATOM 754 N N . ILE A 1 91 ? -1.487 -2.254 -0.149 1.00 95.00 91 ILE A N 1
ATOM 755 C CA . ILE A 1 91 ? -2.590 -1.385 0.283 1.00 95.00 91 ILE A CA 1
ATOM 756 C C . ILE A 1 91 ? -3.560 -1.165 -0.875 1.00 95.00 91 ILE A C 1
ATOM 758 O O . ILE A 1 91 ? -4.762 -1.284 -0.680 1.00 95.00 91 ILE A O 1
ATOM 762 N N . MET A 1 92 ? -3.052 -0.868 -2.073 1.00 96.62 92 MET A N 1
ATOM 763 C CA . MET A 1 92 ? -3.914 -0.679 -3.237 1.00 96.62 92 MET A CA 1
ATOM 764 C C . MET A 1 92 ? -4.646 -1.971 -3.614 1.00 96.62 92 MET A C 1
ATOM 766 O O . MET A 1 92 ? -5.819 -1.918 -3.947 1.00 96.62 92 MET A O 1
ATOM 770 N N . ASP A 1 93 ? -3.985 -3.124 -3.500 1.00 96.94 93 ASP A N 1
ATOM 771 C CA . ASP A 1 93 ? -4.601 -4.438 -3.705 1.00 96.94 93 ASP A CA 1
ATOM 772 C C . ASP A 1 93 ? -5.810 -4.647 -2.790 1.00 96.94 93 ASP A C 1
ATOM 774 O O . ASP A 1 93 ? -6.897 -4.940 -3.274 1.00 96.94 93 ASP A O 1
ATOM 778 N N . PHE A 1 94 ? -5.631 -4.401 -1.489 1.00 94.38 94 PHE A N 1
ATOM 779 C CA . PHE A 1 94 ? -6.700 -4.460 -0.493 1.00 94.38 94 PHE A CA 1
ATOM 780 C C . PHE A 1 94 ? -7.843 -3.488 -0.820 1.00 94.38 94 PHE A C 1
ATOM 782 O O . PHE A 1 94 ? -9.009 -3.865 -0.815 1.00 94.38 94 PHE A O 1
ATOM 789 N N . LEU A 1 95 ? -7.519 -2.235 -1.157 1.00 94.06 95 LEU A N 1
ATOM 790 C CA . LEU A 1 95 ? -8.535 -1.235 -1.495 1.00 94.06 95 LEU A CA 1
ATOM 791 C C . LEU A 1 95 ? -9.339 -1.612 -2.742 1.00 94.06 95 LEU A C 1
ATOM 793 O O . LEU A 1 95 ? -10.537 -1.360 -2.767 1.00 94.06 95 LEU A O 1
ATOM 797 N N . LEU A 1 96 ? -8.699 -2.188 -3.763 1.00 95.12 96 LEU A N 1
ATOM 798 C CA . LEU A 1 96 ? -9.362 -2.601 -5.000 1.00 95.12 96 LEU A CA 1
ATOM 799 C C . LEU A 1 96 ? -10.233 -3.850 -4.806 1.00 95.12 96 LEU A C 1
ATOM 801 O O . LEU A 1 96 ? -11.302 -3.924 -5.404 1.00 95.12 96 LEU A O 1
ATOM 805 N N . GLU A 1 97 ? -9.808 -4.815 -3.982 1.00 96.00 97 GLU A N 1
ATOM 806 C CA . GLU A 1 97 ? -10.620 -6.003 -3.675 1.00 96.00 97 GLU A CA 1
ATOM 807 C C . GLU A 1 97 ? -11.878 -5.658 -2.8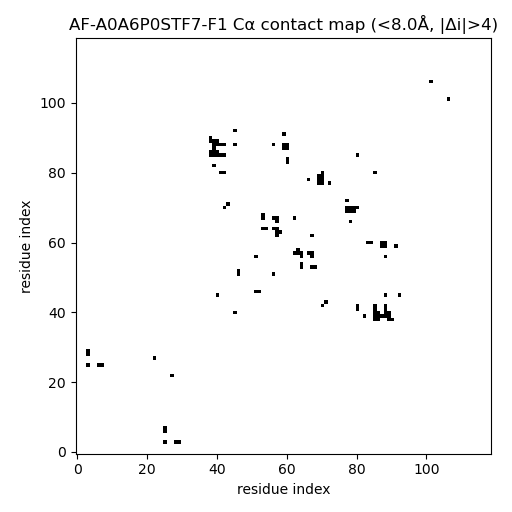83 1.00 96.00 97 GLU A C 1
ATOM 809 O O . GLU A 1 97 ? -12.954 -6.181 -3.169 1.00 96.00 97 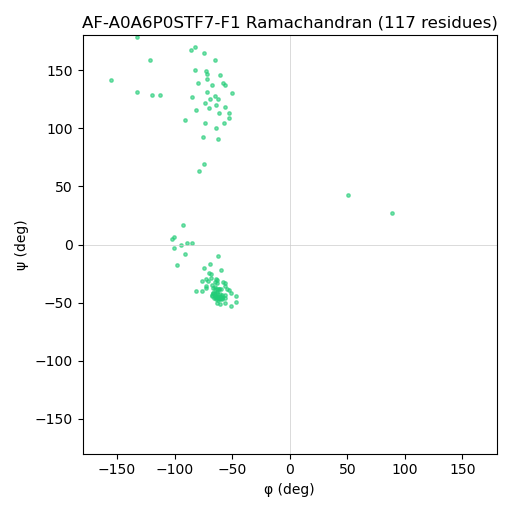GLU A O 1
ATOM 814 N N . ASP A 1 98 ? -11.739 -4.768 -1.904 1.00 94.50 98 ASP A N 1
ATOM 815 C CA . ASP A 1 98 ? -12.787 -4.502 -0.927 1.00 94.50 98 ASP A CA 1
ATOM 816 C C . ASP A 1 98 ? -13.559 -3.207 -1.209 1.00 94.50 98 ASP A C 1
ATOM 818 O O . ASP A 1 98 ? -14.428 -2.851 -0.414 1.00 94.50 98 ASP A O 1
ATOM 822 N N . PHE A 1 99 ? -13.288 -2.510 -2.321 1.00 92.19 99 PHE A N 1
ATOM 823 C CA . PHE A 1 99 ? -13.783 -1.152 -2.595 1.00 92.19 99 PHE A CA 1
ATOM 824 C C . PHE A 1 99 ? -15.280 -0.971 -2.309 1.00 92.19 99 PHE A C 1
ATOM 826 O O . PHE A 1 99 ? -15.662 -0.063 -1.575 1.00 92.19 99 PHE A O 1
ATOM 833 N N . GLU A 1 100 ? -16.117 -1.877 -2.821 1.00 91.69 100 GLU A N 1
ATOM 834 C CA . GLU A 1 100 ? -17.580 -1.826 -2.674 1.00 91.69 100 GLU A CA 1
ATOM 835 C C . GLU A 1 100 ? -18.070 -2.087 -1.240 1.00 91.69 100 GLU A C 1
ATOM 837 O O . GLU A 1 100 ? -19.217 -1.802 -0.898 1.00 91.69 100 GLU A O 1
ATOM 842 N N . THR A 1 101 ? -17.214 -2.648 -0.386 1.00 94.56 101 THR A N 1
ATOM 843 C CA . THR A 1 101 ? -17.524 -2.949 1.018 1.00 94.56 101 THR A CA 1
ATOM 844 C C . THR A 1 101 ? -17.016 -1.878 1.977 1.00 94.56 101 THR A C 1
ATOM 846 O O . THR A 1 101 ? -17.476 -1.819 3.120 1.00 94.56 101 THR A O 1
ATOM 849 N N . ILE A 1 102 ? -16.081 -1.026 1.540 1.00 91.25 102 ILE A N 1
ATOM 850 C CA . ILE A 1 102 ? -15.520 0.028 2.381 1.00 91.25 102 ILE A CA 1
ATOM 851 C C . ILE A 1 102 ? -16.576 1.133 2.545 1.00 91.25 102 ILE A C 1
ATOM 853 O O . ILE A 1 102 ? -16.992 1.740 1.557 1.00 91.25 102 ILE A O 1
ATOM 857 N N . PRO A 1 103 ? -16.991 1.461 3.785 1.00 92.50 103 PRO A N 1
ATOM 858 C CA . PRO A 1 103 ? -17.913 2.564 4.028 1.00 92.50 103 PRO A CA 1
ATOM 859 C C . PRO A 1 103 ? -17.388 3.880 3.452 1.00 92.50 103 PRO A C 1
ATOM 861 O O . PRO A 1 103 ? -16.213 4.226 3.625 1.00 92.50 103 PRO A O 1
ATOM 864 N N . LYS A 1 104 ? -18.274 4.643 2.808 1.00 87.69 104 LYS A N 1
ATOM 865 C CA . LYS A 1 104 ? -17.931 5.895 2.123 1.00 87.69 104 LYS A CA 1
ATOM 866 C C . LYS A 1 104 ? -17.210 6.880 3.045 1.00 87.69 104 LYS A C 1
ATOM 868 O O . LYS A 1 104 ? -16.246 7.515 2.632 1.00 87.69 104 LYS A O 1
ATOM 873 N N . GLU A 1 105 ? -17.619 6.959 4.306 1.00 89.19 105 GLU A N 1
ATOM 874 C CA . GLU A 1 105 ? -17.036 7.854 5.307 1.00 89.19 105 GLU A CA 1
ATOM 875 C C . GLU A 1 105 ? -15.568 7.507 5.603 1.00 89.19 105 GLU A C 1
ATOM 877 O O . GLU A 1 105 ? -14.770 8.378 5.954 1.00 89.19 105 GLU A O 1
ATOM 882 N N . LEU A 1 106 ? -15.180 6.233 5.467 1.00 89.19 106 LEU A N 1
ATOM 883 C CA . LEU A 1 106 ? -13.784 5.819 5.605 1.00 89.19 106 LEU A CA 1
ATOM 884 C C . LEU A 1 106 ? -12.964 6.194 4.371 1.00 89.19 106 LEU A C 1
ATOM 886 O O . LEU A 1 106 ? -11.840 6.665 4.533 1.00 89.19 106 LEU A O 1
ATOM 890 N N . LEU A 1 107 ? -13.523 6.041 3.166 1.00 86.25 107 LEU A N 1
ATOM 891 C CA . LEU A 1 107 ? -12.875 6.494 1.930 1.00 86.25 107 LEU A CA 1
ATOM 892 C C . LEU A 1 107 ? -12.660 8.007 1.942 1.00 86.25 107 LEU A C 1
ATOM 894 O O . LEU A 1 107 ? -11.557 8.473 1.673 1.00 86.25 107 LEU A O 1
ATOM 898 N N . GLU A 1 108 ? -13.682 8.771 2.332 1.00 86.81 108 GLU A N 1
ATOM 899 C CA . GLU A 1 108 ? -13.583 10.224 2.464 1.00 86.81 108 GLU A CA 1
ATOM 900 C C . GLU A 1 108 ? -12.438 10.600 3.410 1.00 86.81 108 GLU A C 1
ATOM 902 O O . GLU A 1 108 ? -11.589 11.400 3.031 1.00 86.81 108 GLU A O 1
ATOM 907 N N . ARG A 1 109 ? -12.328 9.945 4.577 1.00 86.06 109 ARG A N 1
ATOM 908 C CA . ARG A 1 109 ? -11.228 10.156 5.537 1.00 86.06 109 ARG A CA 1
ATOM 909 C C . ARG A 1 109 ? -9.844 9.777 5.006 1.00 86.06 109 ARG A C 1
ATOM 911 O O . ARG A 1 109 ? -8.875 10.410 5.411 1.00 86.06 109 ARG A O 1
ATOM 918 N N . LEU A 1 110 ? -9.734 8.766 4.143 1.00 82.94 110 LEU A N 1
ATOM 919 C CA . LEU A 1 110 ? -8.471 8.401 3.484 1.00 82.94 110 LEU A CA 1
ATOM 920 C C . LEU A 1 110 ? -8.051 9.441 2.436 1.00 82.94 110 LEU A 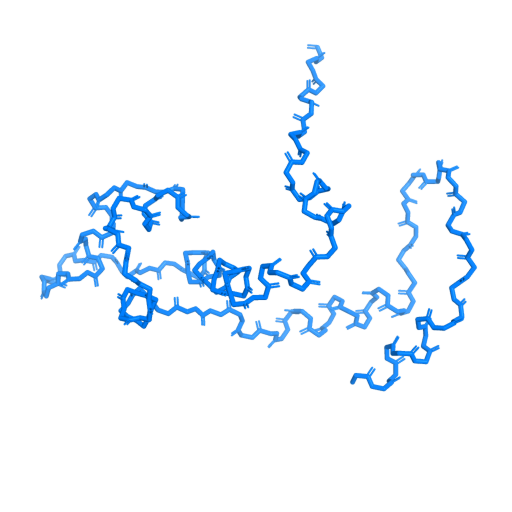C 1
ATOM 922 O O . LEU A 1 110 ? -6.858 9.639 2.215 1.00 82.94 110 LEU A O 1
ATOM 926 N N . CYS A 1 111 ? -9.022 10.100 1.802 1.00 77.19 111 CYS A N 1
ATOM 927 C CA . CYS A 1 111 ? -8.807 11.090 0.749 1.00 77.19 111 CYS A CA 1
ATOM 928 C C . CYS A 1 111 ? -8.774 12.541 1.251 1.00 77.19 111 CYS A C 1
ATOM 930 O O . CYS A 1 111 ? -8.578 13.449 0.437 1.00 77.19 111 CYS A O 1
ATOM 932 N N . LEU A 1 112 ? -8.953 12.787 2.556 1.00 74.94 112 LEU A N 1
ATOM 933 C CA . LEU A 1 112 ? -8.800 14.125 3.121 1.00 74.94 112 LEU A CA 1
ATOM 934 C C . LEU A 1 112 ? -7.359 14.586 2.902 1.00 74.94 112 LEU A C 1
ATOM 936 O O . LEU A 1 112 ? -6.404 14.038 3.452 1.00 74.94 112 LEU A O 1
ATOM 940 N N . LYS A 1 113 ? -7.211 15.613 2.069 1.00 58.38 113 LYS A N 1
ATOM 941 C CA . LYS A 1 113 ? -5.959 16.339 1.922 1.00 58.38 113 LYS A CA 1
ATOM 942 C C . LYS A 1 113 ? -5.663 16.962 3.284 1.00 58.38 113 LYS A C 1
ATOM 944 O O . LYS A 1 113 ? -6.512 17.681 3.802 1.00 58.38 113 LYS A O 1
ATOM 949 N N . GLU A 1 114 ? -4.486 16.701 3.854 1.00 60.97 114 GLU A N 1
ATOM 950 C CA . GLU A 1 114 ? -3.960 17.586 4.894 1.00 60.97 114 GLU A CA 1
ATOM 951 C C . GLU A 1 114 ? -3.994 18.995 4.298 1.00 60.97 114 GLU A C 1
ATOM 953 O O . GLU A 1 114 ? -3.261 19.298 3.346 1.00 60.97 114 GLU A O 1
ATOM 958 N N . GLU A 1 115 ? -4.902 19.839 4.791 1.00 53.53 115 GLU A N 1
ATOM 959 C CA . GLU A 1 115 ? -4.770 21.274 4.617 1.00 53.53 115 GLU A CA 1
ATOM 960 C C . GLU A 1 115 ? -3.413 21.592 5.225 1.00 53.53 115 GLU A C 1
ATOM 962 O O . GLU A 1 115 ? -3.221 21.490 6.438 1.00 53.53 115 GLU A O 1
ATOM 967 N N . ARG A 1 116 ? -2.420 21.839 4.364 1.00 47.12 116 ARG A N 1
ATOM 968 C CA . ARG A 1 116 ? -1.123 22.317 4.817 1.00 47.12 116 ARG A CA 1
ATOM 969 C C . ARG A 1 116 ? -1.449 23.530 5.668 1.00 47.12 116 ARG A C 1
ATOM 971 O O . ARG A 1 116 ? -1.969 24.506 5.136 1.00 47.12 116 ARG A O 1
ATOM 978 N N . MET A 1 117 ? -1.199 23.436 6.969 1.00 45.56 117 MET A N 1
ATOM 979 C CA . MET A 1 117 ? -1.162 24.608 7.822 1.00 45.56 117 MET A CA 1
ATOM 980 C C . MET A 1 117 ? -0.017 25.461 7.273 1.00 45.56 117 MET A C 1
ATOM 982 O O . MET A 1 117 ? 1.154 25.216 7.565 1.00 45.56 117 MET A O 1
ATOM 986 N N . GLU A 1 118 ? -0.351 26.359 6.347 1.00 43.31 118 GLU A N 1
ATOM 987 C CA . GLU A 1 118 ? 0.515 27.440 5.910 1.00 43.31 118 GLU A CA 1
ATOM 988 C C . GLU A 1 118 ? 0.700 28.332 7.140 1.00 43.31 118 GLU A C 1
ATOM 990 O O . GLU A 1 118 ? -0.210 29.059 7.535 1.00 43.31 118 GLU A O 1
ATOM 995 N N . ASN A 1 119 ? 1.846 28.162 7.802 1.00 39.59 119 ASN A N 1
ATOM 996 C CA . ASN A 1 119 ? 2.352 29.088 8.813 1.00 39.59 119 ASN A CA 1
ATOM 997 C C . ASN A 1 119 ? 2.848 30.373 8.149 1.00 39.59 119 ASN A C 1
ATOM 999 O O . ASN A 1 119 ? 3.526 30.256 7.100 1.00 39.59 119 ASN A O 1
#

Foldseek 3Di:
DVVLVVVVVPDDPPDPDDPPDDQDPSNVVVVVVVVPDLQFDALVRLVVVDVDDLVVLCVLLVHDSVLSVLCVDPDPPRDHDDSSSRNSSSVVVVCVVCVVVDDPVVVVVVPDDPPPPPD

Mean predicted aligned error: 7.7 Å

Sequence (119 aa):
MERLEQLGQQREPREENIYPYPITEREQILILLYSYCQLGMTPQRFYQKWDLTREDMALICSCSVQTVNGWFSTSRRCYPPTAGHLRHLAIMDFLLEDFETIPKELLERLCLKEERMEN

Solvent-accessible surface area (backbone atoms only — not comparable to full-atom values): 7416 Å² total; per-residue (Å²): 109,69,72,56,52,59,55,57,74,69,62,70,82,76,74,86,86,59,81,80,71,82,80,48,74,62,54,51,52,50,52,54,55,56,73,70,50,84,63,56,34,54,70,68,59,50,54,72,73,40,102,64,55,60,60,56,52,12,61,67,48,74,51,51,49,68,55,47,54,27,62,76,46,89,56,95,82,48,61,74,79,50,72,67,41,19,29,36,46,32,52,50,49,52,49,67,75,40,48,94,74,54,56,66,73,57,53,52,65,75,65,56,71,78,74,74,82,82,123

Nearest PDB structures (foldseek):
  6vli-assembly1_D  TM=5.279E-01  e=1.242E+00  Eganvirus ev186
  6u0i-assembly1_B  TM=6.885E-01  e=8.058E+00  Escherichia coli str. K-12 substr. DH10B
  6kyf-assembly1_A  TM=4.258E-01  e=2.228E+00  Pseudomonas aeruginosa
  3kxa-assembly2_D  TM=4.837E-01  e=7.169E+00  Neisseria gonorrhoeae FA 1090

Secondary structure (DSSP, 8-state):
-HHHHHHHHT-PPPPTT-SSPPPPHHHHHHHHHHHH------HHHHHHHS---HHHHHHHTTS-HHHHHHHT--STTPPPPPHHHHHHHHHHHHHHHHGGGS-HHHHHHHH--------

Radius of gyration: 18.61 Å; Cα contacts (8 Å, |Δi|>4): 66; chains: 1; bounding box: 40×41×42 Å